Protein AF-A0A6A7LHZ3-F1 (afdb_monomer)

pLDDT: mean 76.7, std 15.22, range [45.38, 91.44]

Solvent-accessible surface area (backbone atoms only — not comparable to full-atom values): 4187 Å² total; per-residue (Å²): 142,78,84,83,79,71,80,71,78,80,81,65,82,79,72,56,74,92,74,32,60,50,35,74,73,71,77,43,56,76,84,75,58,70,77,61,79,66,36,62,32,91,87,76,70,32,60,26,41,99,86,40,39,29,90,80,70,48,67,67,122

Radius of gyration: 17.0 Å; Cα contacts (8 Å, |Δi|>4): 48; chains: 1; bounding box: 39×21×45 Å

Sequence (61 aa):
MIESVAEKEKTFPSVPYEINAHLKRFGKESWEVDYNLFGYCDMCNSRIDEFGYCACGGAAD

Secondary structure (DSSP, 8-state):
----------------TTT-HHHHHHSS-GGG--TTTT-B-TTT-PBP-TTSB-TT--B--

Structure (mmCIF, N/CA/C/O backbone):
data_AF-A0A6A7LHZ3-F1
#
_entry.id   AF-A0A6A7LHZ3-F1
#
loop_
_atom_site.group_PDB
_atom_site.id
_atom_site.type_symbol
_atom_site.label_atom_id
_atom_site.label_alt_id
_atom_site.label_comp_id
_atom_site.label_asym_id
_atom_site.label_entity_id
_atom_site.label_seq_id
_atom_site.pdbx_PDB_ins_code
_atom_site.Cartn_x
_atom_site.Cartn_y
_atom_site.Cartn_z
_atom_site.occupancy
_atom_site.B_iso_or_equiv
_atom_site.auth_seq_id
_atom_site.auth_comp_id
_atom_site.auth_asym_id
_atom_site.auth_atom_id
_atom_site.pdbx_PDB_model_num
ATOM 1 N N . MET A 1 1 ? -20.531 -16.434 -27.491 1.00 46.09 1 MET A N 1
ATOM 2 C CA . MET A 1 1 ? -19.225 -15.766 -27.669 1.00 46.09 1 MET A CA 1
ATOM 3 C C . MET A 1 1 ? -19.511 -14.289 -27.455 1.00 46.09 1 MET A C 1
ATOM 5 O O . MET A 1 1 ? -20.109 -13.681 -28.321 1.00 46.09 1 MET A O 1
ATOM 9 N N . ILE A 1 2 ? -19.378 -13.709 -26.274 1.00 48.47 2 ILE A N 1
ATOM 10 C CA . ILE A 1 2 ? -18.333 -13.805 -25.255 1.00 48.47 2 ILE A CA 1
ATOM 11 C C . ILE A 1 2 ? -18.988 -13.608 -23.884 1.00 48.47 2 ILE A C 1
ATOM 13 O O . ILE A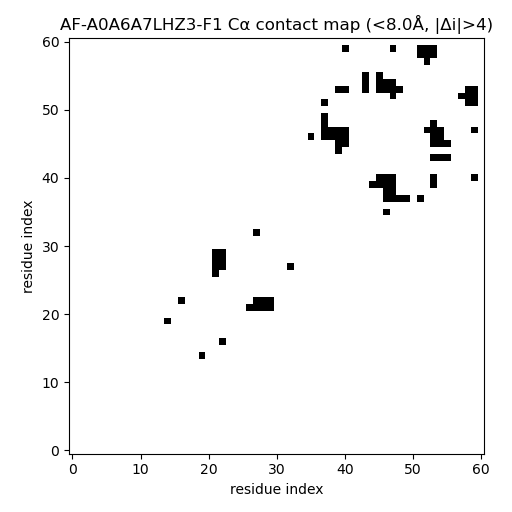 1 2 ? -19.945 -12.849 -23.747 1.00 48.47 2 ILE A O 1
ATOM 17 N N . GLU A 1 3 ? -18.525 -14.386 -22.919 1.00 45.59 3 GLU A N 1
ATOM 18 C CA . GLU A 1 3 ? -19.118 -14.545 -21.599 1.00 45.59 3 GLU A CA 1
ATOM 19 C C . GLU A 1 3 ? -19.047 -13.253 -20.784 1.00 45.59 3 GLU A C 1
ATOM 21 O O . GLU A 1 3 ? -18.001 -12.619 -20.653 1.00 45.59 3 GLU A O 1
ATOM 26 N N . SER A 1 4 ? -20.197 -12.887 -20.227 1.00 50.19 4 SER A N 1
ATOM 27 C CA . SER A 1 4 ? -20.352 -11.906 -19.166 1.00 50.19 4 SER A CA 1
ATOM 28 C C . SER A 1 4 ? -19.511 -12.332 -17.960 1.00 50.19 4 SER A C 1
ATOM 30 O O . SER A 1 4 ? -19.939 -13.170 -17.166 1.00 50.19 4 SER A O 1
ATOM 32 N N . VAL A 1 5 ? -18.312 -11.768 -17.804 1.00 52.88 5 VAL A N 1
ATOM 33 C CA . VAL A 1 5 ? -17.566 -11.888 -16.548 1.00 52.88 5 VAL A CA 1
ATOM 34 C C . VAL A 1 5 ? -18.206 -10.914 -15.575 1.00 52.88 5 VAL A C 1
ATOM 36 O O . VAL A 1 5 ? -17.862 -9.740 -15.509 1.00 52.88 5 VAL A O 1
ATOM 39 N N . ALA A 1 6 ? -19.220 -11.424 -14.882 1.00 45.38 6 ALA A N 1
ATOM 40 C CA . ALA A 1 6 ? -19.798 -10.810 -13.709 1.00 45.38 6 ALA A CA 1
ATOM 41 C C . ALA A 1 6 ? -18.662 -10.458 -12.743 1.00 45.38 6 ALA A C 1
ATOM 43 O O . ALA A 1 6 ? -18.029 -11.339 -12.153 1.00 45.38 6 ALA A O 1
ATOM 44 N N . GLU A 1 7 ? -18.402 -9.162 -12.621 1.00 50.19 7 GLU A N 1
ATOM 45 C CA . GLU A 1 7 ? -17.627 -8.564 -11.549 1.00 50.19 7 GLU A CA 1
ATOM 46 C C . GLU A 1 7 ? -18.345 -8.947 -10.251 1.00 50.19 7 GLU A C 1
ATOM 48 O O . GLU A 1 7 ? -19.342 -8.351 -9.852 1.00 50.19 7 GLU A O 1
ATOM 53 N N . LYS A 1 8 ? -17.935 -10.076 -9.663 1.00 46.16 8 LYS A N 1
ATOM 54 C CA . LYS A 1 8 ? -18.447 -10.540 -8.378 1.00 46.16 8 LYS A CA 1
ATOM 55 C C . LYS A 1 8 ? -18.112 -9.454 -7.369 1.00 46.16 8 LYS A C 1
ATOM 57 O O . LYS A 1 8 ? -16.954 -9.345 -6.967 1.00 46.16 8 LYS A O 1
ATOM 62 N N . GLU A 1 9 ? -19.124 -8.682 -6.979 1.00 53.22 9 GLU A N 1
ATOM 63 C CA . GLU A 1 9 ? -19.119 -7.856 -5.778 1.00 53.22 9 GLU A CA 1
ATOM 64 C C . GLU A 1 9 ? -18.506 -8.687 -4.651 1.00 53.22 9 GLU A C 1
ATOM 66 O O . GLU A 1 9 ? -19.075 -9.665 -4.157 1.00 53.22 9 GLU A O 1
ATOM 71 N N . LYS A 1 10 ? -17.265 -8.354 -4.314 1.00 53.69 10 LYS A N 1
ATOM 72 C CA . LYS A 1 10 ? -16.534 -8.952 -3.210 1.00 53.69 10 LYS A CA 1
ATOM 73 C C . LYS A 1 10 ? -17.168 -8.393 -1.936 1.00 53.69 10 LYS A C 1
ATOM 75 O O . LYS A 1 10 ? -16.676 -7.432 -1.355 1.00 53.69 10 LYS A O 1
ATOM 80 N N . THR A 1 11 ? -18.285 -8.979 -1.506 1.00 51.12 11 THR A N 1
ATOM 81 C CA . THR A 1 11 ? -18.792 -8.817 -0.140 1.00 51.12 11 THR A CA 1
ATOM 82 C C . THR A 1 11 ? -17.787 -9.486 0.790 1.00 51.12 11 THR A C 1
ATOM 84 O O . THR A 1 11 ? -17.892 -10.664 1.130 1.00 51.12 11 THR A O 1
ATOM 87 N N . PHE A 1 12 ? -16.745 -8.747 1.158 1.00 60.28 12 PHE A N 1
ATOM 88 C CA . PHE A 1 12 ? -15.949 -9.091 2.320 1.00 60.28 12 PHE A CA 1
ATOM 89 C C . PHE A 1 12 ? -16.805 -8.799 3.556 1.00 60.28 12 PHE A C 1
ATOM 91 O O . PHE A 1 12 ? -17.431 -7.736 3.613 1.00 60.28 12 PHE A O 1
ATOM 98 N N . PRO A 1 13 ? -16.881 -9.709 4.542 1.00 69.62 13 PRO A N 1
ATOM 99 C CA . PRO A 1 13 ? -17.498 -9.372 5.816 1.00 69.62 13 PRO A CA 1
ATOM 100 C C . PRO A 1 13 ? -16.767 -8.148 6.379 1.00 69.62 13 PRO A C 1
ATOM 102 O O . PRO A 1 13 ? -15.550 -8.186 6.558 1.00 69.62 13 PRO A O 1
ATOM 105 N N . SER A 1 14 ? -17.493 -7.048 6.597 1.00 74.50 14 SER A N 1
ATOM 106 C CA . SER A 1 14 ? -16.907 -5.799 7.083 1.00 74.50 14 SER A CA 1
ATOM 107 C C . SER A 1 14 ? -16.236 -6.058 8.429 1.00 74.50 14 SER A C 1
ATOM 109 O O . SER A 1 14 ? -16.912 -6.424 9.396 1.00 74.50 14 SER A O 1
ATOM 111 N N . VAL A 1 15 ? -14.913 -5.899 8.496 1.00 82.19 15 VAL A N 1
ATOM 112 C CA . VAL A 1 15 ? -14.162 -6.066 9.743 1.00 82.19 15 VAL A CA 1
ATOM 113 C C . VAL A 1 15 ? -14.674 -5.020 10.742 1.00 82.19 15 VAL A C 1
ATOM 115 O O . VAL A 1 15 ? -14.654 -3.830 10.418 1.00 82.19 15 VAL A O 1
ATOM 118 N N . PRO A 1 16 ? -15.142 -5.414 11.944 1.00 88.12 16 PRO A N 1
ATOM 119 C CA . PRO A 1 16 ? -15.628 -4.465 12.938 1.00 88.12 16 PRO A CA 1
ATOM 120 C C . PRO A 1 16 ? -14.581 -3.389 13.235 1.00 88.12 16 PRO A C 1
ATOM 122 O O . PRO A 1 16 ? -13.408 -3.702 13.460 1.00 88.12 16 PRO A O 1
ATOM 125 N N . TYR A 1 17 ? -15.012 -2.125 13.285 1.00 83.06 17 TYR A N 1
ATOM 126 C CA . TYR A 1 17 ? -14.121 -0.969 13.451 1.00 83.06 17 TYR A CA 1
ATOM 127 C C . TYR A 1 17 ? -13.203 -1.088 14.677 1.00 83.06 17 TYR A C 1
ATOM 129 O O . TYR A 1 17 ? -12.042 -0.680 14.648 1.00 83.06 17 TYR A O 1
ATOM 137 N N . GLU A 1 18 ? -13.695 -1.693 15.760 1.00 90.06 18 GLU A N 1
ATOM 138 C CA . GLU A 1 18 ? -12.941 -1.884 16.999 1.00 90.06 18 GLU A CA 1
ATOM 139 C C . GLU A 1 18 ? -11.646 -2.679 16.789 1.00 90.06 18 GLU A C 1
ATOM 141 O O . GLU A 1 18 ? -10.604 -2.283 17.323 1.00 90.06 18 GLU A O 1
ATOM 146 N N . ILE A 1 19 ? -11.688 -3.721 15.953 1.00 90.38 19 ILE A N 1
ATOM 147 C CA . ILE A 1 19 ? -10.556 -4.613 15.662 1.00 90.38 19 ILE A CA 1
ATOM 148 C C . ILE A 1 19 ? -9.868 -4.317 14.324 1.00 90.38 19 ILE A C 1
ATOM 150 O O . ILE A 1 19 ? -8.844 -4.928 14.016 1.00 90.38 19 ILE A O 1
ATOM 154 N N . ASN A 1 20 ? -10.378 -3.364 13.538 1.00 89.62 20 ASN A N 1
ATOM 155 C CA . ASN A 1 20 ? -9.782 -2.974 12.265 1.00 89.62 20 ASN A CA 1
ATOM 156 C C . ASN A 1 20 ? -8.542 -2.085 12.467 1.00 89.62 20 ASN A C 1
ATOM 158 O O . ASN A 1 20 ? -8.554 -0.864 12.293 1.00 89.62 20 ASN A O 1
ATOM 162 N N . ALA A 1 21 ? -7.445 -2.715 12.885 1.00 91.44 21 ALA A N 1
ATOM 163 C CA . ALA A 1 21 ? -6.180 -2.039 13.145 1.00 91.44 21 ALA A CA 1
ATOM 164 C C . ALA A 1 21 ? -5.564 -1.418 11.880 1.00 91.44 21 ALA A C 1
ATOM 166 O O . ALA A 1 21 ? -4.870 -0.406 11.981 1.00 91.44 21 ALA A O 1
ATOM 167 N N . HIS A 1 22 ? -5.819 -2.003 10.705 1.00 89.06 22 HIS A N 1
ATOM 168 C CA . HIS A 1 22 ? -5.309 -1.482 9.440 1.00 89.06 22 HIS A CA 1
ATOM 169 C C . HIS A 1 22 ? -5.986 -0.155 9.089 1.00 89.06 22 HIS A C 1
ATOM 171 O O . HIS A 1 22 ? -5.289 0.842 8.904 1.00 89.06 22 HIS A O 1
ATOM 177 N N . LEU A 1 23 ? -7.323 -0.107 9.127 1.00 89.62 23 LEU A N 1
ATOM 178 C CA . LEU A 1 23 ? -8.083 1.127 8.924 1.00 89.62 23 LEU A CA 1
ATOM 179 C C . LEU A 1 23 ? -7.680 2.210 9.935 1.00 89.62 23 LEU A C 1
ATOM 181 O O . LEU A 1 23 ? -7.401 3.339 9.543 1.00 89.62 23 LEU A O 1
ATOM 185 N N . LYS A 1 24 ? -7.562 1.868 11.227 1.00 91.44 24 LYS A N 1
ATOM 186 C CA . LYS A 1 24 ? -7.147 2.824 12.273 1.00 91.44 24 LYS A CA 1
ATOM 187 C C . LYS A 1 24 ? -5.752 3.414 12.050 1.00 91.44 24 LYS A C 1
ATOM 189 O O . LYS A 1 24 ? -5.519 4.557 12.428 1.00 91.44 24 LYS A O 1
ATOM 194 N N . ARG A 1 25 ? -4.813 2.637 11.500 1.00 89.88 25 ARG A N 1
ATOM 195 C CA . ARG A 1 25 ? -3.417 3.065 11.317 1.00 89.88 25 ARG A CA 1
ATOM 196 C C . ARG A 1 25 ? -3.180 3.767 9.982 1.00 89.88 25 ARG A C 1
ATOM 198 O O . ARG A 1 25 ? -2.422 4.727 9.946 1.00 89.88 25 ARG A O 1
ATOM 205 N N . PHE A 1 26 ? -3.784 3.269 8.908 1.00 86.31 26 PHE A N 1
ATOM 206 C CA . PHE A 1 26 ? -3.486 3.691 7.537 1.00 86.31 26 PHE A CA 1
ATOM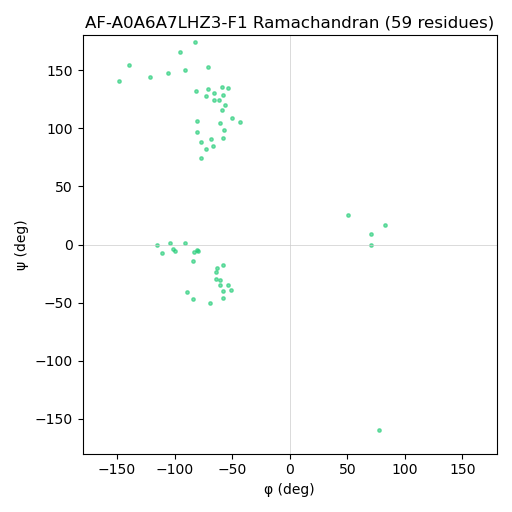 207 C C . PHE A 1 26 ? -4.625 4.474 6.873 1.00 86.31 26 PHE A C 1
ATOM 209 O O . PHE A 1 26 ? -4.438 4.977 5.770 1.00 86.31 26 PHE A O 1
ATOM 216 N N . GLY A 1 27 ? -5.799 4.567 7.507 1.00 88.00 27 GLY A N 1
ATOM 217 C CA . GLY A 1 27 ? -6.969 5.268 6.965 1.00 88.00 27 GLY A CA 1
ATOM 218 C C . GLY A 1 27 ? -7.636 4.573 5.774 1.00 88.00 27 GLY A C 1
ATOM 219 O O . GLY A 1 27 ? -8.509 5.164 5.150 1.00 88.00 27 GLY A O 1
ATOM 220 N N . LYS A 1 28 ? -7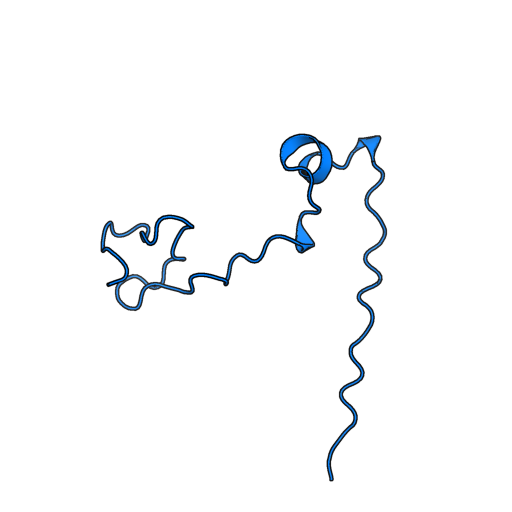.230 3.338 5.460 1.00 87.69 28 LYS A N 1
ATOM 221 C CA . LYS A 1 28 ? -7.751 2.510 4.364 1.00 87.69 28 LYS A CA 1
ATOM 222 C C . LYS A 1 28 ? -7.885 1.056 4.798 1.00 87.69 28 LYS A C 1
ATOM 224 O O . LYS A 1 28 ? -7.159 0.609 5.693 1.00 87.69 28 LYS A O 1
ATOM 229 N N . GLU A 1 29 ? -8.775 0.309 4.164 1.00 87.56 29 GLU A N 1
ATOM 230 C CA . GLU A 1 29 ? -8.932 -1.121 4.409 1.00 87.56 29 GLU A CA 1
ATOM 231 C C . GLU A 1 29 ? -7.742 -1.919 3.863 1.00 87.56 29 GLU A C 1
ATOM 233 O O . GLU A 1 29 ? -7.079 -1.525 2.901 1.00 87.56 29 GLU A O 1
ATOM 238 N N . SER A 1 30 ? -7.463 -3.080 4.463 1.00 86.38 30 SER A N 1
ATOM 239 C CA . SER A 1 30 ? -6.323 -3.924 4.063 1.00 86.38 30 SER A CA 1
ATOM 240 C C . SER A 1 30 ? -6.405 -4.387 2.606 1.00 86.38 30 SER A C 1
ATOM 242 O O . SER A 1 30 ? -5.382 -4.605 1.965 1.00 86.38 30 SER A O 1
ATOM 244 N N . TRP A 1 31 ? -7.618 -4.559 2.077 1.00 84.25 31 TRP A N 1
ATOM 245 C CA . TRP A 1 31 ? -7.847 -4.994 0.696 1.00 84.25 31 TRP A CA 1
ATOM 246 C C . TRP A 1 31 ? -7.798 -3.858 -0.326 1.00 84.25 31 TRP A C 1
ATOM 248 O O . TRP A 1 31 ? -7.709 -4.135 -1.516 1.00 84.25 31 TRP A O 1
ATOM 258 N N . GLU A 1 32 ? -7.845 -2.600 0.112 1.00 85.19 32 GLU A N 1
ATOM 259 C CA . GLU A 1 32 ? -7.645 -1.439 -0.765 1.00 85.19 32 GLU A CA 1
ATOM 260 C C . GLU A 1 32 ? -6.156 -1.187 -1.045 1.00 85.19 32 GLU A C 1
ATOM 262 O O . GLU A 1 32 ? -5.796 -0.313 -1.831 1.00 85.19 32 GLU A O 1
ATOM 267 N N . VAL A 1 33 ? -5.260 -1.938 -0.397 1.00 83.31 33 VAL A N 1
ATOM 268 C CA . VAL A 1 33 ? -3.822 -1.845 -0.640 1.00 83.31 33 VAL A CA 1
ATOM 269 C C . VAL A 1 33 ? -3.458 -2.633 -1.895 1.00 83.31 33 VAL A C 1
ATOM 271 O O . VAL A 1 33 ? -3.398 -3.863 -1.877 1.00 83.31 33 VAL A O 1
ATOM 274 N N . ASP A 1 34 ? -3.171 -1.916 -2.982 1.00 83.00 34 ASP A N 1
ATOM 275 C CA . ASP A 1 34 ? -2.610 -2.521 -4.186 1.00 83.00 34 ASP A CA 1
ATOM 276 C C . ASP A 1 34 ? -1.103 -2.737 -4.030 1.00 83.00 34 ASP A C 1
ATOM 278 O O . ASP A 1 34 ? -0.279 -1.848 -4.241 1.00 83.00 34 ASP A O 1
ATOM 282 N N . TYR A 1 35 ? -0.743 -3.957 -3.650 1.00 76.12 35 TYR A N 1
ATOM 283 C CA . TYR A 1 35 ? 0.650 -4.359 -3.532 1.00 76.12 35 TYR A CA 1
ATOM 284 C C . TYR A 1 35 ? 1.318 -4.741 -4.864 1.00 76.12 35 TYR A C 1
ATOM 286 O O . TYR A 1 35 ? 2.505 -5.067 -4.862 1.00 76.12 35 TYR A O 1
ATOM 294 N N . ASN A 1 36 ? 0.578 -4.775 -5.973 1.00 77.81 36 ASN A N 1
ATOM 295 C CA . ASN A 1 36 ? 1.116 -5.087 -7.297 1.00 77.81 36 ASN A CA 1
ATOM 296 C C . ASN A 1 36 ? 1.273 -3.839 -8.171 1.00 77.81 36 ASN A C 1
ATOM 298 O O . ASN A 1 36 ? 1.740 -3.966 -9.300 1.00 77.81 36 ASN A O 1
ATOM 302 N N . LEU A 1 37 ? 0.937 -2.657 -7.648 1.00 82.50 37 LEU A N 1
ATOM 303 C CA . LEU A 1 37 ? 0.972 -1.387 -8.372 1.00 82.50 37 LEU A CA 1
ATOM 304 C C . LEU A 1 37 ? 2.316 -1.124 -9.074 1.00 82.50 37 LEU A C 1
ATOM 306 O O . LEU A 1 37 ? 2.335 -0.642 -10.202 1.00 82.50 37 LEU A O 1
ATOM 310 N N . PHE A 1 38 ? 3.425 -1.472 -8.418 1.00 82.81 38 PHE A N 1
ATOM 311 C CA . PHE A 1 38 ? 4.788 -1.260 -8.920 1.00 82.81 38 PHE A CA 1
ATOM 312 C C . PHE A 1 38 ? 5.417 -2.515 -9.545 1.00 82.81 38 PHE A C 1
ATOM 314 O O . PHE A 1 38 ? 6.505 -2.446 -10.104 1.00 82.81 38 PHE A O 1
ATOM 321 N N . GLY A 1 39 ? 4.739 -3.664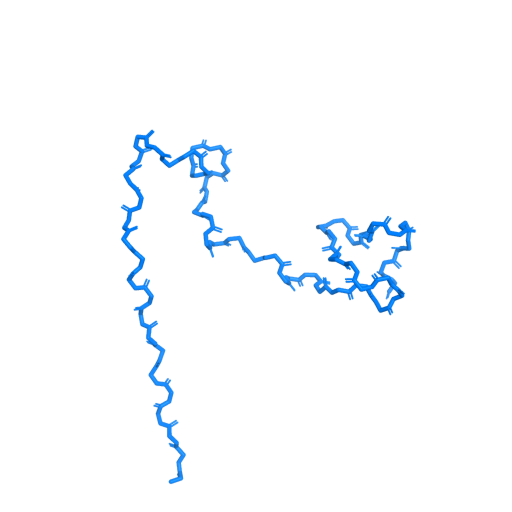 -9.476 1.00 86.75 39 GLY A N 1
ATOM 322 C CA . GLY A 1 39 ? 5.213 -4.919 -10.055 1.00 86.75 39 GLY A CA 1
ATOM 323 C C . GLY A 1 39 ? 6.305 -5.647 -9.259 1.00 86.75 39 GLY A C 1
ATOM 324 O O . GLY A 1 39 ? 6.463 -5.496 -8.043 1.00 86.75 39 GLY A O 1
ATOM 325 N N . TYR A 1 40 ? 7.020 -6.517 -9.969 1.00 87.62 40 TYR A N 1
ATOM 326 C CA . TYR A 1 40 ? 8.091 -7.366 -9.451 1.00 87.62 40 TYR A CA 1
ATOM 327 C C . TYR A 1 40 ? 9.379 -7.068 -10.213 1.00 87.62 40 TYR A C 1
ATOM 329 O O . TYR A 1 40 ? 9.352 -6.807 -11.409 1.00 87.62 40 TYR A O 1
ATOM 337 N N . CYS A 1 41 ? 10.510 -7.120 -9.519 1.00 87.06 41 CYS A N 1
ATOM 338 C CA . CYS A 1 41 ? 11.816 -6.919 -10.127 1.00 87.06 41 CYS A CA 1
ATOM 339 C C . CYS A 1 41 ? 12.205 -8.126 -10.989 1.00 87.06 41 CYS A C 1
ATOM 341 O O . CYS A 1 41 ? 12.260 -9.244 -10.479 1.00 87.06 41 CYS A O 1
ATOM 343 N N . ASP A 1 42 ? 12.584 -7.900 -12.245 1.00 85.94 42 ASP A N 1
ATOM 344 C CA . ASP A 1 42 ? 12.976 -8.972 -13.175 1.00 85.94 42 ASP A CA 1
ATOM 345 C C . ASP A 1 42 ? 14.237 -9.740 -12.743 1.00 85.94 42 ASP A C 1
ATOM 347 O O . ASP A 1 42 ? 14.439 -10.891 -13.126 1.00 85.94 42 ASP A O 1
ATOM 351 N N . MET A 1 43 ? 15.092 -9.124 -11.920 1.00 87.75 43 MET A N 1
ATOM 352 C CA . MET A 1 43 ? 16.362 -9.718 -11.489 1.00 87.75 43 MET A CA 1
ATOM 353 C C . MET A 1 43 ? 16.200 -10.661 -10.296 1.00 87.75 43 MET A C 1
ATOM 355 O O . MET A 1 43 ? 16.773 -11.748 -10.269 1.00 87.75 43 MET A O 1
ATOM 359 N N . CYS A 1 44 ? 15.460 -10.231 -9.272 1.00 89.81 44 CYS A N 1
ATOM 360 C CA . CYS A 1 44 ? 15.344 -10.966 -8.008 1.00 89.81 44 CYS A CA 1
ATOM 361 C C . CYS A 1 44 ? 13.932 -11.484 -7.729 1.00 89.81 44 CYS A C 1
ATOM 363 O O . CYS A 1 44 ? 13.700 -12.079 -6.675 1.00 89.81 44 CYS A O 1
ATOM 365 N N . ASN A 1 45 ? 12.984 -11.209 -8.628 1.00 87.25 45 ASN A N 1
ATOM 366 C CA . ASN A 1 45 ? 11.567 -11.538 -8.503 1.00 87.25 45 ASN A CA 1
ATOM 367 C C . ASN A 1 45 ? 10.945 -11.099 -7.162 1.00 87.25 45 ASN A C 1
ATOM 369 O O . ASN A 1 45 ? 9.975 -11.685 -6.681 1.00 87.25 45 ASN A O 1
ATOM 373 N N . SER A 1 46 ? 11.527 -10.079 -6.525 1.00 88.44 46 SER A N 1
ATOM 374 C CA . SER A 1 46 ? 10.985 -9.464 -5.314 1.00 88.44 46 SER A CA 1
ATOM 375 C C . SER A 1 46 ? 10.066 -8.314 -5.694 1.00 88.44 46 SER A C 1
ATOM 377 O O . SER A 1 46 ? 10.267 -7.663 -6.719 1.00 88.44 46 SER A O 1
ATOM 379 N N . ARG A 1 47 ? 9.064 -8.059 -4.852 1.00 87.50 47 ARG A N 1
ATOM 380 C CA . ARG A 1 47 ? 8.136 -6.939 -5.024 1.00 87.50 47 ARG A CA 1
ATOM 381 C C . ARG A 1 47 ? 8.897 -5.610 -5.034 1.00 87.50 47 ARG A C 1
ATOM 383 O O . ARG A 1 47 ? 9.778 -5.417 -4.194 1.00 87.50 47 ARG A O 1
ATOM 390 N N . ILE A 1 48 ? 8.535 -4.738 -5.972 1.00 87.06 48 ILE A N 1
ATOM 391 C CA . ILE A 1 48 ? 9.025 -3.360 -6.034 1.00 87.06 48 ILE A CA 1
ATOM 392 C C . ILE A 1 48 ? 8.208 -2.522 -5.046 1.00 87.06 48 ILE A C 1
ATOM 394 O O . ILE A 1 48 ? 6.984 -2.656 -4.967 1.00 87.06 48 ILE A O 1
ATOM 398 N N . ASP A 1 49 ? 8.895 -1.725 -4.237 1.00 84.06 49 ASP A N 1
ATOM 399 C CA . ASP A 1 49 ? 8.276 -0.859 -3.240 1.00 84.06 49 ASP A CA 1
ATOM 400 C C . ASP A 1 49 ? 7.775 0.470 -3.851 1.00 84.06 49 ASP A C 1
ATOM 402 O O . ASP A 1 49 ? 7.998 0.761 -5.024 1.00 84.06 49 ASP A O 1
ATOM 406 N N . GLU A 1 50 ? 7.095 1.290 -3.049 1.00 82.00 50 GLU A N 1
ATOM 407 C CA . GLU A 1 50 ? 6.550 2.588 -3.468 1.00 82.00 50 GLU A CA 1
ATOM 408 C C . GLU A 1 50 ? 7.604 3.620 -3.904 1.00 82.00 50 GLU A C 1
ATOM 410 O O . GLU A 1 50 ? 7.285 4.555 -4.638 1.00 82.00 50 GLU A O 1
ATOM 415 N N . PHE A 1 51 ? 8.862 3.437 -3.502 1.00 82.19 51 PHE A N 1
ATOM 416 C CA . PHE A 1 51 ? 10.006 4.237 -3.932 1.00 82.19 51 PHE A CA 1
ATOM 417 C C . PHE A 1 51 ? 10.713 3.677 -5.178 1.00 82.19 51 PHE A C 1
ATOM 419 O O . PHE A 1 51 ? 11.698 4.267 -5.622 1.00 82.19 51 PHE A O 1
ATOM 426 N N . GLY A 1 52 ? 10.229 2.570 -5.754 1.00 82.19 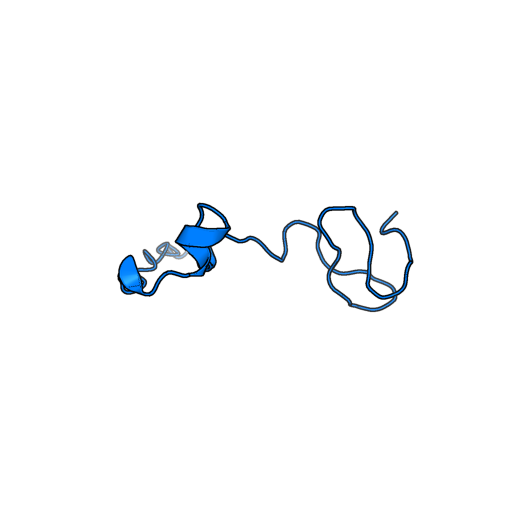52 GLY A N 1
ATOM 427 C CA . GLY A 1 52 ? 10.814 1.953 -6.948 1.00 82.19 52 GLY A CA 1
ATOM 428 C C . GLY A 1 52 ? 12.004 1.028 -6.673 1.00 82.19 52 GLY A C 1
ATOM 429 O O . GLY A 1 52 ? 12.753 0.707 -7.598 1.00 82.19 52 GLY A O 1
ATOM 430 N N . TYR A 1 53 ? 12.203 0.575 -5.431 1.00 84.38 53 TYR A N 1
ATOM 431 C CA . TYR A 1 53 ? 13.311 -0.316 -5.082 1.00 84.38 53 TYR A CA 1
ATOM 432 C C . TY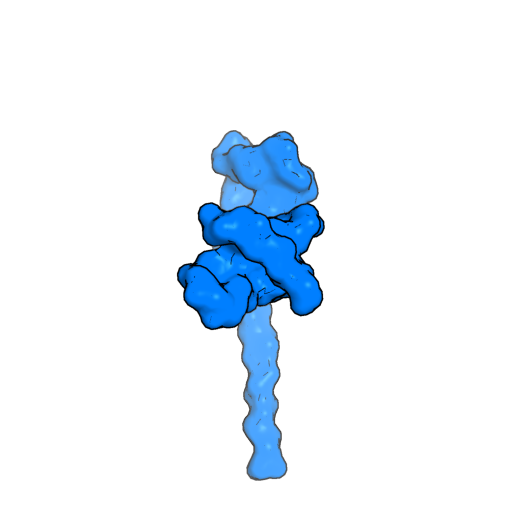R A 1 53 ? 12.853 -1.759 -4.839 1.00 84.38 53 TYR A C 1
ATOM 434 O O . TYR A 1 53 ? 11.760 -2.033 -4.343 1.00 84.38 53 TYR A O 1
ATOM 442 N N . CYS A 1 54 ? 13.724 -2.714 -5.177 1.00 87.69 54 CYS A N 1
ATOM 443 C CA . CYS A 1 54 ? 13.594 -4.125 -4.796 1.00 87.69 54 CYS A CA 1
ATOM 444 C C . CYS A 1 54 ? 14.394 -4.435 -3.517 1.00 87.69 54 CYS A C 1
ATOM 446 O O . CYS A 1 54 ? 15.368 -3.759 -3.182 1.00 87.69 54 CYS A O 1
ATOM 448 N N . ALA A 1 55 ? 14.118 -5.592 -2.902 1.00 83.44 55 ALA A N 1
ATOM 449 C CA . ALA A 1 55 ? 14.955 -6.171 -1.837 1.00 83.44 55 ALA A CA 1
ATOM 450 C C . ALA A 1 55 ? 16.421 -6.431 -2.255 1.00 83.44 55 ALA A C 1
ATOM 452 O O . ALA A 1 55 ? 17.294 -6.608 -1.410 1.00 83.44 55 ALA A O 1
ATOM 453 N N . CYS A 1 56 ? 16.692 -6.458 -3.560 1.00 87.69 56 CYS A N 1
ATOM 454 C CA . CYS A 1 56 ? 18.021 -6.619 -4.133 1.00 87.69 56 CYS A CA 1
ATOM 455 C C . CYS A 1 56 ? 18.840 -5.321 -4.217 1.00 87.69 56 CYS A C 1
ATOM 457 O O . CYS A 1 56 ? 20.003 -5.373 -4.606 1.00 87.69 56 CYS A O 1
ATOM 459 N N . GLY A 1 57 ? 18.249 -4.163 -3.897 1.00 77.44 57 GLY A N 1
ATOM 460 C CA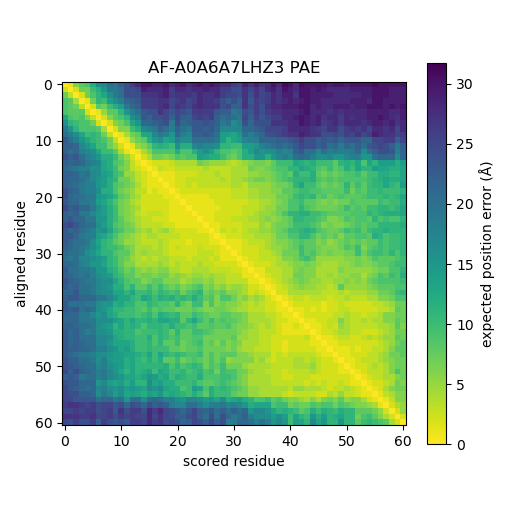 . GLY A 1 57 ? 18.888 -2.853 -4.049 1.00 77.44 57 GLY A CA 1
ATOM 461 C C . GLY A 1 57 ? 19.064 -2.392 -5.501 1.00 77.44 57 GLY A C 1
ATOM 462 O O . GLY A 1 57 ? 19.569 -1.296 -5.726 1.00 77.44 57 GLY A O 1
ATOM 463 N N . GLY A 1 58 ? 18.645 -3.196 -6.483 1.00 69.88 58 GLY A N 1
ATOM 464 C CA . GL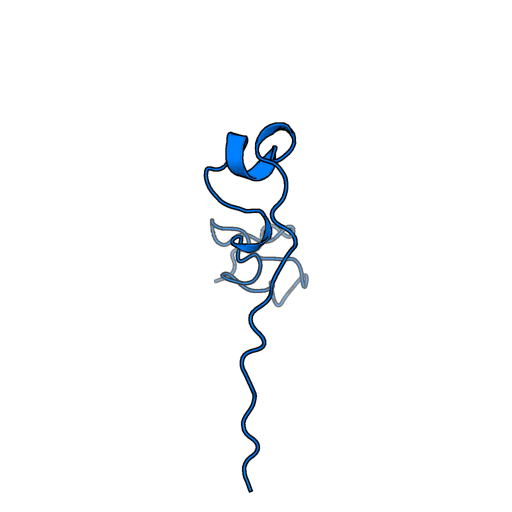Y A 1 58 ? 18.470 -2.743 -7.857 1.00 69.88 58 GLY A CA 1
ATOM 465 C C . GLY A 1 58 ? 17.336 -1.725 -7.911 1.00 69.88 58 GLY A C 1
ATOM 466 O O . GLY A 1 58 ? 16.227 -2.009 -7.452 1.00 69.88 58 GLY A O 1
ATOM 467 N N . ALA A 1 59 ? 17.616 -0.538 -8.444 1.00 61.69 59 ALA A N 1
ATOM 468 C CA . ALA A 1 59 ? 16.551 0.328 -8.920 1.00 61.69 59 ALA A CA 1
ATOM 469 C C . ALA A 1 59 ? 15.780 -0.463 -9.985 1.00 61.69 59 ALA A C 1
ATOM 471 O O . ALA A 1 59 ? 16.400 -1.068 -10.864 1.00 61.69 59 ALA A O 1
ATOM 472 N N . ALA A 1 60 ? 14.456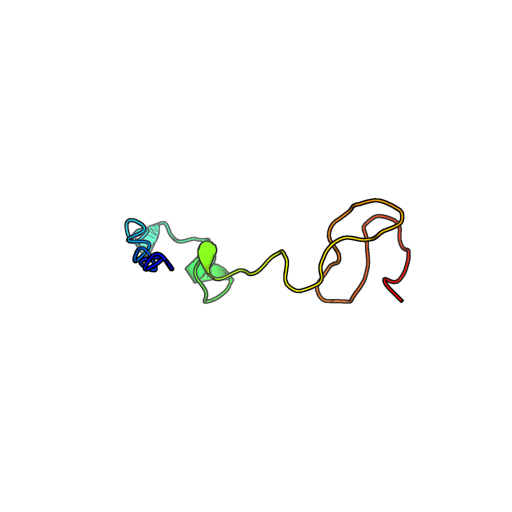 -0.539 -9.861 1.00 56.66 60 ALA A N 1
ATOM 473 C CA . ALA A 1 60 ? 13.638 -0.895 -11.008 1.00 56.66 60 ALA A CA 1
ATOM 474 C C . ALA A 1 60 ? 13.747 0.287 -11.984 1.00 56.66 60 ALA A C 1
ATOM 476 O O . ALA A 1 60 ? 13.060 1.287 -11.800 1.00 56.66 60 ALA A O 1
ATOM 477 N N . ASP A 1 61 ? 14.728 0.225 -12.889 1.00 51.22 61 ASP A N 1
ATOM 478 C CA . ASP A 1 61 ? 14.958 1.227 -13.941 1.00 51.22 61 ASP A CA 1
ATOM 479 C C . ASP A 1 61 ? 13.821 1.196 -14.973 1.00 51.22 61 ASP A C 1
ATOM 481 O O . ASP A 1 61 ? 13.436 0.074 -15.386 1.00 51.22 61 ASP A O 1
#

Mean predicted aligned error: 11.45 Å

Foldseek 3Di:
DDDDPPPPPPPDPPDPPVPQVVCVPPVDHPVVDDQCPLHAAPPPRAGQDPVQAGPVRDRPD